Protein AF-A0A3B8NGH1-F1 (afdb_monomer_lite)

Radius of gyration: 18.48 Å; chains: 1; bounding box: 54×36×41 Å

pLDDT: mean 90.49, std 9.27, range [54.31, 98.44]

Foldseek 3Di:
DVVVQVVQQADAEEAAPCLVVLLVCCVPPVDGHPHYAHQLLLCVLVVNPDSHLQVLCCVPPVDHDDPPDPPPDPVDPPDDPVNVSVVCSRPVCRPVSVVVSCVSCVVVVNNVVRRVVRVVSSVVSNDPDDDDPVCVQVDVCSVVVPD

Sequence (147 aa):
LSSLINFINRTEAWLHGADFDMRMLMRTFGSVPETVYDTQTASRLLGVKKFGLVNLVEDHFGVVLPKTSQKADWGQRPLSEKMLDYAVNDVRYLLEMADTLTLRLKELERWQWFTESCESAKESATIIKEKDEDLIWRISGWGKLEQ

Structure (mmCIF, N/CA/C/O backbone):
data_AF-A0A3B8NGH1-F1
#
_entry.id   AF-A0A3B8NGH1-F1
#
loop_
_atom_site.group_PDB
_atom_site.id
_atom_site.type_symbol
_atom_site.label_atom_id
_atom_site.label_alt_id
_atom_site.label_comp_id
_atom_site.label_asym_id
_atom_site.label_entity_id
_atom_site.label_seq_id
_atom_site.pdbx_PDB_ins_code
_atom_site.Cartn_x
_atom_site.Cartn_y
_atom_site.Cartn_z
_atom_site.occupancy
_atom_site.B_iso_or_equiv
_atom_site.auth_seq_id
_atom_site.auth_comp_id
_atom_site.auth_asym_id
_atom_site.auth_atom_id
_atom_site.pdbx_PDB_model_num
ATOM 1 N N . LEU A 1 1 ? 3.527 8.057 -22.620 1.00 71.62 1 LEU A N 1
ATOM 2 C CA . LEU A 1 1 ? 3.757 7.928 -21.160 1.00 71.62 1 LEU A CA 1
ATOM 3 C C . LEU A 1 1 ? 3.605 9.252 -20.409 1.00 71.62 1 LEU A C 1
ATOM 5 O O . LEU A 1 1 ? 3.200 9.207 -19.259 1.00 71.62 1 LEU A O 1
ATOM 9 N N . SER A 1 2 ? 3.836 10.417 -21.030 1.00 84.44 2 SER A N 1
ATOM 10 C CA . SER A 1 2 ? 3.647 11.730 -20.383 1.00 84.44 2 SER A CA 1
ATOM 11 C C . SER A 1 2 ? 2.247 11.947 -19.790 1.00 84.44 2 SER A C 1
ATOM 13 O O . SER A 1 2 ? 2.134 12.464 -18.687 1.00 84.44 2 SER A O 1
ATOM 15 N N . SER A 1 3 ? 1.183 11.501 -20.467 1.00 90.19 3 SER A N 1
ATOM 16 C CA . SER A 1 3 ? -0.190 11.563 -19.941 1.00 90.19 3 SER A CA 1
ATOM 17 C C . SER A 1 3 ? -0.388 10.729 -18.671 1.00 90.19 3 SER A C 1
ATOM 19 O O . SER A 1 3 ? -1.021 11.199 -17.733 1.00 90.19 3 SER A O 1
ATOM 21 N N . LEU A 1 4 ? 0.184 9.522 -18.625 1.00 86.62 4 LEU A N 1
ATOM 22 C CA . LEU A 1 4 ? 0.127 8.638 -17.460 1.00 86.62 4 LEU A CA 1
ATOM 23 C C . LEU A 1 4 ? 0.887 9.236 -16.272 1.00 86.62 4 LEU A C 1
ATOM 25 O O . LEU A 1 4 ? 0.357 9.267 -15.172 1.00 86.62 4 LEU A O 1
ATOM 29 N N . ILE A 1 5 ? 2.097 9.750 -16.502 1.00 88.06 5 ILE A N 1
ATOM 30 C CA . ILE A 1 5 ? 2.902 10.387 -15.449 1.00 88.06 5 ILE A CA 1
ATOM 31 C C . ILE A 1 5 ? 2.169 11.616 -14.898 1.00 88.06 5 ILE A C 1
ATOM 33 O O . ILE A 1 5 ? 2.023 11.760 -13.691 1.00 88.06 5 ILE A O 1
ATOM 37 N N . ASN A 1 6 ? 1.612 12.458 -15.774 1.00 90.56 6 ASN A N 1
ATOM 38 C CA . ASN A 1 6 ? 0.818 13.613 -15.350 1.00 90.56 6 ASN A CA 1
ATOM 39 C C . ASN A 1 6 ? -0.418 13.223 -14.529 1.00 90.56 6 ASN A C 1
ATOM 41 O O . ASN A 1 6 ? -0.802 13.968 -13.633 1.00 90.56 6 ASN A O 1
ATOM 45 N N . PHE A 1 7 ? -1.048 12.090 -14.846 1.00 90.25 7 PHE A N 1
ATOM 46 C CA . PHE A 1 7 ? -2.176 11.565 -14.083 1.00 90.25 7 PHE A CA 1
ATOM 47 C C . PHE A 1 7 ? -1.734 11.068 -12.702 1.00 90.25 7 PHE A C 1
ATOM 49 O O . PHE A 1 7 ? -2.298 11.487 -11.694 1.00 90.25 7 PHE A O 1
ATOM 56 N N . ILE A 1 8 ? -0.688 10.238 -12.654 1.00 88.31 8 ILE A N 1
ATOM 57 C CA . ILE A 1 8 ? -0.109 9.700 -11.415 1.00 88.31 8 ILE A CA 1
ATOM 58 C C . ILE A 1 8 ? 0.269 10.837 -10.461 1.00 88.31 8 ILE A C 1
ATOM 60 O O . ILE A 1 8 ? -0.101 10.804 -9.293 1.00 88.31 8 ILE A O 1
ATOM 64 N N . ASN A 1 9 ? 0.916 11.884 -10.971 1.00 88.56 9 ASN A N 1
ATOM 65 C CA . ASN A 1 9 ? 1.411 12.998 -10.159 1.00 88.56 9 ASN A CA 1
ATOM 66 C C . ASN A 1 9 ? 0.310 13.867 -9.541 1.00 88.56 9 ASN A C 1
ATOM 68 O O . ASN A 1 9 ? 0.616 14.702 -8.705 1.00 88.56 9 ASN A O 1
ATOM 72 N N . ARG A 1 10 ? -0.947 13.716 -9.969 1.00 89.94 10 ARG A N 1
ATOM 73 C CA . ARG A 1 10 ? -2.095 14.505 -9.487 1.00 89.94 10 ARG A CA 1
ATOM 74 C C . ARG A 1 10 ? -3.112 13.668 -8.718 1.00 89.94 10 ARG A C 1
ATOM 76 O O . ARG A 1 10 ? -4.195 14.160 -8.417 1.00 89.94 10 ARG A O 1
ATOM 83 N N . THR A 1 11 ? -2.810 12.394 -8.497 1.00 89.88 11 THR A N 1
ATOM 84 C CA . THR A 1 11 ? -3.758 11.430 -7.947 1.00 89.88 11 THR A CA 1
ATOM 85 C C . THR A 1 11 ? -3.300 10.987 -6.569 1.00 89.88 11 THR A C 1
ATOM 87 O O . THR A 1 11 ? -2.119 10.715 -6.355 1.00 89.88 11 THR A O 1
ATOM 90 N N . GLU A 1 12 ? -4.251 10.868 -5.650 1.00 93.81 12 GLU A N 1
ATOM 91 C CA . GLU A 1 12 ? -4.052 10.154 -4.394 1.00 93.81 12 GLU A CA 1
ATOM 92 C C . GLU A 1 12 ? -4.169 8.650 -4.658 1.00 93.81 12 GLU A C 1
ATOM 94 O O . GLU A 1 12 ? -5.177 8.177 -5.191 1.00 93.81 12 GLU A O 1
ATOM 99 N N . ALA A 1 13 ? -3.134 7.888 -4.314 1.00 95.19 13 ALA A N 1
ATOM 100 C CA . ALA A 1 13 ? -3.080 6.457 -4.587 1.00 95.19 13 ALA A CA 1
ATOM 101 C C . ALA A 1 13 ? -3.165 5.639 -3.297 1.00 95.19 13 ALA A C 1
ATOM 103 O O . ALA A 1 13 ? -2.387 5.850 -2.370 1.00 95.19 13 ALA A O 1
ATOM 104 N N . TRP A 1 14 ? -4.059 4.651 -3.269 1.00 97.19 14 TRP A N 1
ATOM 105 C CA . TRP A 1 14 ? -4.079 3.616 -2.238 1.00 97.19 14 TRP A CA 1
ATOM 106 C C . TRP A 1 14 ? -3.379 2.356 -2.738 1.00 97.19 14 TRP A C 1
ATOM 108 O O . TRP A 1 14 ? -3.709 1.833 -3.801 1.00 97.19 14 TRP A O 1
ATOM 118 N N . LEU A 1 15 ? -2.422 1.871 -1.952 1.00 97.12 15 LEU A N 1
ATOM 119 C CA . LEU A 1 15 ? -1.617 0.684 -2.227 1.00 97.12 15 LEU A CA 1
ATOM 120 C C . LEU A 1 15 ? -1.618 -0.259 -1.012 1.00 97.12 15 LEU A C 1
ATOM 122 O O . LEU A 1 15 ? -2.134 0.064 0.065 1.00 97.12 15 LEU A O 1
ATOM 126 N N . HIS A 1 16 ? -1.046 -1.449 -1.183 1.00 97.25 16 HIS A N 1
ATOM 127 C CA . HIS A 1 16 ? -0.840 -2.409 -0.104 1.00 97.25 16 HIS A CA 1
ATOM 128 C C . HIS A 1 16 ? 0.625 -2.846 -0.048 1.00 97.25 16 HIS A C 1
ATOM 130 O O . HIS A 1 16 ? 1.068 -3.618 -0.891 1.00 97.25 16 HIS A O 1
ATOM 136 N N . GLY A 1 17 ? 1.371 -2.394 0.961 1.00 95.75 17 GLY A N 1
ATOM 137 C CA . GLY A 1 17 ? 2.809 -2.653 1.057 1.00 95.75 17 GLY A CA 1
ATOM 138 C C . GLY A 1 17 ? 3.611 -1.865 0.016 1.00 95.75 17 GLY A C 1
ATOM 139 O O . GLY A 1 17 ? 4.403 -2.437 -0.728 1.00 95.75 17 GLY A O 1
ATOM 140 N N . ALA A 1 18 ? 3.412 -0.548 -0.016 1.00 96.00 18 ALA A N 1
ATOM 141 C CA . ALA A 1 18 ? 3.762 0.336 -1.131 1.00 96.00 18 ALA A CA 1
ATOM 142 C C . ALA A 1 18 ? 5.270 0.565 -1.374 1.00 96.00 18 ALA A C 1
ATOM 144 O O . ALA A 1 18 ? 5.640 1.171 -2.378 1.00 96.00 18 ALA A O 1
ATOM 145 N N . ASP A 1 19 ? 6.159 0.143 -0.466 1.00 94.06 19 ASP A N 1
ATOM 146 C CA . ASP A 1 19 ? 7.595 0.485 -0.509 1.00 94.06 19 ASP A CA 1
ATOM 147 C C . ASP A 1 19 ? 8.270 0.073 -1.830 1.00 94.06 19 ASP A C 1
ATOM 149 O O . ASP A 1 19 ? 8.944 0.883 -2.471 1.00 94.06 19 ASP A O 1
ATOM 153 N N . PHE A 1 20 ? 8.064 -1.170 -2.274 1.00 92.69 20 PHE A N 1
ATOM 154 C CA . PHE A 1 20 ? 8.664 -1.651 -3.520 1.00 92.69 20 PHE A CA 1
ATOM 155 C C . PHE A 1 20 ? 8.030 -1.008 -4.756 1.00 92.69 20 PHE A C 1
ATOM 157 O O . PHE A 1 20 ? 8.760 -0.674 -5.694 1.00 92.69 20 PHE A O 1
ATOM 164 N N . ASP A 1 21 ? 6.715 -0.783 -4.747 1.00 94.25 21 ASP A N 1
ATOM 165 C CA . ASP A 1 21 ? 5.999 -0.136 -5.849 1.00 94.25 21 ASP A CA 1
ATOM 166 C C . ASP A 1 21 ? 6.484 1.299 -6.053 1.00 94.25 21 ASP A C 1
ATOM 168 O O . ASP A 1 21 ? 6.823 1.687 -7.170 1.00 94.25 21 ASP A O 1
ATOM 172 N N . MET A 1 22 ? 6.615 2.073 -4.971 1.00 95.00 22 MET A N 1
ATOM 173 C CA . MET A 1 22 ? 7.133 3.442 -5.026 1.00 95.00 22 MET A CA 1
ATOM 174 C C . MET A 1 22 ? 8.576 3.486 -5.539 1.00 95.00 22 MET A C 1
ATOM 176 O O . MET A 1 22 ? 8.893 4.301 -6.406 1.00 95.00 22 MET A O 1
ATOM 180 N N . ARG A 1 23 ? 9.451 2.579 -5.080 1.00 94.56 23 ARG A N 1
ATOM 181 C CA . ARG A 1 23 ? 10.833 2.482 -5.593 1.00 94.56 23 ARG A CA 1
ATOM 182 C C . ARG A 1 23 ? 10.868 2.129 -7.076 1.00 94.56 23 ARG A C 1
ATOM 184 O O . ARG A 1 23 ? 11.705 2.656 -7.810 1.00 94.56 23 ARG A O 1
ATOM 191 N N . MET A 1 24 ? 9.997 1.225 -7.520 1.00 92.38 24 MET A N 1
ATOM 192 C CA . MET A 1 24 ? 9.886 0.847 -8.927 1.00 92.38 24 MET A CA 1
ATOM 193 C C . MET A 1 24 ? 9.398 2.031 -9.768 1.00 92.38 24 MET A C 1
ATOM 195 O O . MET A 1 24 ? 10.042 2.363 -10.758 1.00 92.38 24 MET A O 1
ATOM 199 N N . LEU A 1 25 ? 8.327 2.710 -9.349 1.00 92.44 25 LEU A N 1
ATOM 200 C CA . LEU A 1 25 ? 7.802 3.902 -10.019 1.00 92.44 25 LEU A CA 1
ATOM 201 C C . LEU A 1 25 ? 8.865 5.001 -10.126 1.00 92.44 25 LEU A C 1
ATOM 203 O O . LEU A 1 25 ? 9.097 5.524 -11.216 1.00 92.44 25 LEU A O 1
ATOM 207 N N . MET A 1 26 ? 9.585 5.276 -9.036 1.00 92.62 26 MET A N 1
ATOM 208 C CA . MET A 1 26 ? 10.679 6.244 -9.036 1.00 92.62 26 MET A CA 1
ATOM 209 C C . MET A 1 26 ? 11.795 5.845 -10.011 1.00 92.62 26 MET A C 1
ATOM 211 O O . MET A 1 26 ? 12.236 6.661 -10.814 1.00 92.62 26 MET A O 1
ATOM 215 N N . ARG A 1 27 ? 12.232 4.580 -10.010 1.00 91.12 27 ARG A N 1
ATOM 216 C CA . ARG A 1 27 ? 13.286 4.102 -10.925 1.00 91.12 27 ARG A CA 1
ATOM 217 C C . ARG A 1 27 ? 12.863 4.101 -12.393 1.00 91.12 27 ARG A C 1
ATOM 219 O O . ARG A 1 27 ? 13.697 4.344 -13.258 1.00 91.12 27 ARG A O 1
ATOM 226 N N . THR A 1 28 ? 11.605 3.781 -12.683 1.00 90.69 28 THR A N 1
ATOM 227 C CA . THR A 1 28 ? 11.109 3.628 -14.058 1.00 90.69 28 THR A CA 1
ATOM 228 C C . THR A 1 28 ? 10.643 4.950 -14.660 1.00 90.69 28 THR A C 1
ATOM 230 O O . THR A 1 28 ? 10.860 5.185 -15.847 1.00 90.69 28 THR A O 1
ATOM 233 N N . PHE A 1 29 ? 10.006 5.812 -13.867 1.00 89.56 29 PHE A N 1
ATOM 234 C CA . PHE A 1 29 ? 9.356 7.035 -14.346 1.00 89.56 29 PHE A CA 1
ATOM 235 C C . PHE A 1 29 ? 9.928 8.322 -13.744 1.00 89.56 29 PHE A C 1
ATOM 237 O O . PHE A 1 29 ? 9.523 9.404 -14.163 1.00 89.56 29 PHE A O 1
ATOM 244 N N . GLY A 1 30 ? 10.845 8.233 -12.775 1.00 90.44 30 GLY A N 1
ATOM 245 C CA . GLY A 1 30 ? 11.377 9.399 -12.063 1.00 90.44 30 GLY A CA 1
ATOM 246 C C . GLY A 1 30 ? 10.335 10.101 -11.193 1.00 90.44 30 GLY A C 1
ATOM 247 O O . GLY A 1 30 ? 10.502 11.270 -10.855 1.00 90.44 30 GLY A O 1
ATOM 248 N N . SER A 1 31 ? 9.218 9.433 -10.891 1.00 90.56 31 SER A N 1
ATOM 249 C CA . SER A 1 31 ? 8.093 10.046 -10.199 1.00 90.56 31 SER A CA 1
ATOM 250 C C . SER A 1 31 ? 7.254 9.013 -9.454 1.00 90.56 31 SER A C 1
ATOM 252 O O . SER A 1 31 ? 7.204 7.844 -9.832 1.00 90.56 31 SER A O 1
ATOM 254 N N . VAL A 1 32 ? 6.595 9.469 -8.395 1.00 93.38 32 VAL A N 1
ATOM 255 C CA . VAL A 1 32 ? 5.623 8.732 -7.579 1.00 93.38 32 VAL A CA 1
ATOM 256 C C . VAL A 1 32 ? 4.395 9.632 -7.387 1.00 93.38 32 VAL A C 1
ATOM 258 O O . VAL A 1 32 ? 4.547 10.852 -7.501 1.00 93.38 32 VAL A O 1
ATOM 261 N N . PRO A 1 33 ? 3.198 9.079 -7.107 1.00 94.56 33 PRO A N 1
ATOM 262 C CA . PRO A 1 33 ? 2.042 9.899 -6.759 1.00 94.56 33 PRO A CA 1
ATOM 263 C C . PRO A 1 33 ? 2.366 10.888 -5.634 1.00 94.56 33 PRO A C 1
ATOM 265 O O . PRO A 1 33 ? 3.137 10.566 -4.726 1.00 94.56 33 PRO A O 1
ATOM 268 N N . GLU A 1 34 ? 1.763 12.078 -5.683 1.00 91.75 34 GLU A N 1
ATOM 269 C CA . GLU A 1 34 ? 1.977 13.120 -4.669 1.00 91.75 34 GLU A CA 1
ATOM 270 C C . GLU A 1 34 ? 1.598 12.616 -3.272 1.00 91.75 34 GLU A C 1
ATOM 272 O O . GLU A 1 34 ? 2.326 12.838 -2.301 1.00 91.75 34 GLU A O 1
ATOM 277 N N . THR A 1 35 ? 0.504 11.859 -3.191 1.00 94.50 35 THR A N 1
ATOM 278 C CA . THR A 1 35 ? 0.028 11.224 -1.966 1.00 94.50 35 THR A CA 1
ATOM 279 C C . THR A 1 35 ? -0.149 9.732 -2.197 1.00 94.50 35 THR A C 1
ATOM 281 O O . THR A 1 35 ? -0.873 9.304 -3.098 1.00 94.50 35 THR A O 1
ATOM 284 N N . VAL A 1 36 ? 0.515 8.935 -1.362 1.00 97.06 36 VAL A N 1
ATOM 285 C CA . VAL A 1 36 ? 0.397 7.478 -1.350 1.00 97.06 36 VAL A CA 1
ATOM 286 C C . VAL A 1 36 ? -0.045 7.052 0.039 1.00 97.06 36 VAL A C 1
ATOM 288 O O . VAL A 1 36 ? 0.627 7.350 1.020 1.00 97.06 36 VAL A O 1
ATOM 291 N N . TYR A 1 37 ? -1.157 6.336 0.112 1.00 98.00 37 TYR A N 1
ATOM 292 C CA . TYR A 1 37 ? -1.674 5.730 1.327 1.00 98.00 37 TYR A CA 1
ATOM 293 C C . TYR A 1 37 ? -1.489 4.217 1.273 1.00 98.00 37 TYR A C 1
ATOM 295 O O . TYR A 1 37 ? -1.729 3.583 0.245 1.00 98.00 37 TYR A O 1
ATOM 303 N N . ASP A 1 38 ? -1.065 3.625 2.389 1.00 98.12 38 ASP A N 1
ATOM 304 C CA . ASP A 1 38 ? -0.768 2.194 2.459 1.00 98.12 38 ASP A CA 1
ATOM 305 C C . ASP A 1 38 ? -1.710 1.472 3.427 1.00 98.12 38 ASP A C 1
ATOM 307 O O . ASP A 1 38 ? -1.632 1.629 4.650 1.00 98.12 38 ASP A O 1
ATOM 311 N N . THR A 1 39 ? -2.576 0.618 2.882 1.00 98.00 39 THR A N 1
ATOM 312 C CA . THR A 1 39 ? -3.491 -0.216 3.675 1.00 98.00 39 THR A CA 1
ATOM 313 C C . THR A 1 39 ? -2.753 -1.120 4.665 1.00 98.00 39 THR A C 1
ATOM 315 O O . THR A 1 39 ? -3.243 -1.328 5.771 1.00 98.00 39 THR A O 1
ATOM 318 N N . GLN A 1 40 ? -1.546 -1.598 4.345 1.00 97.62 40 GLN A N 1
ATOM 319 C CA . GLN A 1 40 ? -0.733 -2.393 5.263 1.00 97.62 40 GLN A CA 1
ATOM 320 C C . GLN A 1 40 ? -0.313 -1.576 6.491 1.00 97.62 40 GLN A C 1
ATOM 322 O O . GLN A 1 40 ? -0.410 -2.051 7.627 1.00 97.62 40 GLN A O 1
ATOM 327 N N . THR A 1 41 ? 0.127 -0.336 6.276 1.00 97.88 41 THR A N 1
ATOM 328 C CA . THR A 1 41 ? 0.492 0.597 7.351 1.00 97.88 41 THR A CA 1
ATOM 329 C C . THR A 1 41 ? -0.724 0.941 8.205 1.00 97.88 41 THR A C 1
ATOM 331 O O . THR A 1 41 ? -0.649 0.855 9.434 1.00 97.88 41 THR A O 1
ATOM 334 N N . ALA A 1 42 ? -1.866 1.236 7.576 1.00 98.06 42 ALA A N 1
ATOM 335 C CA . ALA A 1 42 ? -3.125 1.478 8.277 1.00 98.06 42 ALA A CA 1
ATOM 336 C C . ALA A 1 42 ? -3.521 0.285 9.163 1.00 98.06 42 ALA A C 1
ATOM 338 O O . ALA A 1 42 ? -3.760 0.451 10.360 1.00 98.06 42 ALA A O 1
ATOM 339 N N . SER A 1 43 ? -3.516 -0.936 8.621 1.00 97.75 43 SER A N 1
ATOM 340 C CA . SER A 1 43 ? -3.845 -2.151 9.376 1.00 97.75 43 SER A CA 1
ATOM 341 C C . SER A 1 43 ? -2.902 -2.383 10.558 1.00 97.75 43 SER A C 1
ATOM 343 O O . SER A 1 43 ? -3.354 -2.759 11.642 1.00 97.75 43 SER A O 1
ATOM 345 N N . ARG A 1 44 ? -1.599 -2.116 10.397 1.00 97.06 44 ARG A N 1
ATOM 346 C CA . ARG A 1 44 ? -0.624 -2.213 11.496 1.00 97.06 44 ARG A CA 1
ATOM 347 C C . ARG A 1 44 ? -0.914 -1.203 12.604 1.00 97.06 44 ARG A C 1
ATOM 349 O O . ARG A 1 44 ? -0.894 -1.581 13.774 1.00 97.06 44 ARG A O 1
ATOM 356 N N . LEU A 1 45 ? -1.241 0.043 12.257 1.00 97.44 45 LEU A N 1
ATOM 357 C CA . LEU A 1 45 ? -1.618 1.079 13.229 1.00 97.44 45 LEU A CA 1
ATOM 358 C C . LEU A 1 45 ? -2.943 0.779 13.940 1.00 97.44 45 LEU A C 1
ATOM 360 O O . LEU A 1 45 ? -3.140 1.208 15.076 1.00 97.44 45 LEU A O 1
ATOM 364 N N . LEU A 1 46 ? -3.831 0.004 13.318 1.00 97.44 46 LEU A N 1
ATOM 365 C CA . LEU A 1 46 ? -5.050 -0.518 13.943 1.00 97.44 46 LEU A CA 1
ATOM 366 C C . LEU A 1 46 ? -4.809 -1.777 14.799 1.00 97.44 46 LEU A C 1
ATOM 368 O O . LEU A 1 46 ? -5.736 -2.262 15.444 1.00 97.44 46 LEU A O 1
ATOM 372 N N . GLY A 1 47 ? -3.580 -2.301 14.849 1.00 96.12 47 GLY A N 1
ATOM 373 C CA . GLY A 1 47 ? -3.225 -3.478 15.647 1.00 96.12 47 GLY A CA 1
ATOM 374 C C . GLY A 1 47 ? -3.608 -4.818 15.011 1.00 96.12 47 GLY A C 1
ATOM 375 O O . GLY A 1 47 ? -3.664 -5.835 15.706 1.00 96.12 47 GLY A O 1
ATOM 376 N N . VAL A 1 48 ? -3.868 -4.850 13.700 1.00 96.06 48 VAL A N 1
ATOM 377 C CA . VAL A 1 48 ? -4.163 -6.091 12.973 1.00 96.06 48 VAL A CA 1
ATOM 378 C C . VAL A 1 48 ? -2.913 -6.972 12.926 1.00 96.06 48 VAL A C 1
ATOM 380 O O . VAL A 1 48 ? -1.850 -6.551 12.471 1.00 96.06 48 VAL A O 1
ATOM 383 N N . LYS A 1 49 ? -3.035 -8.226 13.380 1.00 93.56 49 LYS A N 1
ATOM 384 C CA . LYS A 1 49 ? -1.902 -9.169 13.449 1.00 93.56 49 LYS A CA 1
ATOM 385 C C . LYS A 1 49 ? -1.478 -9.698 12.078 1.00 93.56 49 LYS A C 1
ATOM 387 O O . LYS A 1 49 ? -0.289 -9.886 11.839 1.00 93.56 49 LYS A O 1
ATOM 392 N N . LYS A 1 50 ? -2.443 -9.973 11.196 1.00 94.31 50 LYS A N 1
ATOM 393 C CA . LYS A 1 50 ? -2.218 -10.491 9.841 1.00 94.31 50 LYS A CA 1
ATOM 394 C C . LYS A 1 50 ? -2.573 -9.417 8.821 1.00 94.31 50 LYS A C 1
ATOM 396 O O . LYS A 1 50 ? -3.702 -9.322 8.372 1.00 94.31 50 LYS A O 1
ATOM 401 N N . PHE A 1 51 ? -1.591 -8.612 8.456 1.00 95.19 51 PHE A N 1
ATOM 402 C CA . PHE A 1 51 ? -1.775 -7.438 7.600 1.00 95.19 51 PHE A CA 1
ATOM 403 C C . PHE A 1 51 ? -1.402 -7.686 6.133 1.00 95.19 51 PHE A C 1
ATOM 405 O O . PHE A 1 51 ? -1.133 -6.737 5.414 1.00 95.19 51 PHE A O 1
ATOM 412 N N . GLY A 1 52 ? -1.316 -8.940 5.681 1.00 94.00 52 GLY A N 1
ATOM 413 C CA . GLY A 1 52 ? -1.139 -9.231 4.253 1.00 94.00 52 GLY A CA 1
ATOM 414 C C . GLY A 1 52 ? -2.473 -9.148 3.516 1.00 94.00 52 GLY A C 1
ATOM 415 O O . GLY A 1 52 ? -3.467 -9.619 4.067 1.00 94.00 52 GLY A O 1
ATOM 416 N N . LEU A 1 53 ? -2.478 -8.630 2.283 1.00 94.19 53 LEU A N 1
ATOM 417 C CA . LEU A 1 53 ? -3.686 -8.348 1.494 1.00 94.19 53 LEU A CA 1
ATOM 418 C C . LEU A 1 53 ? -4.720 -9.475 1.523 1.00 94.19 53 LEU A C 1
ATOM 420 O O . LEU A 1 53 ? -5.874 -9.225 1.837 1.00 94.19 53 LEU A O 1
ATOM 424 N N . VAL A 1 54 ? -4.302 -10.721 1.281 1.00 93.44 54 VAL A N 1
ATOM 425 C CA . VAL A 1 54 ? -5.209 -11.882 1.298 1.00 93.44 54 VAL A CA 1
ATOM 426 C C . VAL A 1 54 ? -5.934 -12.031 2.638 1.00 93.44 54 VAL A C 1
ATOM 428 O O . VAL A 1 54 ? -7.131 -12.286 2.645 1.00 93.44 54 VAL A O 1
ATOM 431 N N . ASN A 1 55 ? -5.234 -11.835 3.762 1.00 94.81 55 ASN A N 1
ATOM 432 C CA . ASN A 1 55 ? -5.864 -11.917 5.083 1.00 94.81 55 ASN A CA 1
ATOM 433 C C . ASN A 1 55 ? -6.795 -10.726 5.318 1.00 94.81 55 ASN A C 1
ATOM 435 O O . ASN A 1 55 ? -7.866 -10.903 5.871 1.00 94.81 55 ASN A O 1
ATOM 439 N N . LEU A 1 56 ? -6.408 -9.523 4.883 1.00 95.56 56 LEU A N 1
ATOM 440 C CA . LEU A 1 56 ? -7.260 -8.346 5.040 1.00 95.56 56 LEU A CA 1
ATOM 441 C C . LEU A 1 56 ? -8.534 -8.452 4.200 1.00 95.56 56 LEU A C 1
ATOM 443 O O . LEU A 1 56 ? -9.599 -8.068 4.664 1.00 95.56 56 LEU A O 1
ATOM 447 N N . VAL A 1 57 ? -8.448 -8.989 2.983 1.00 95.94 57 VAL A N 1
ATOM 448 C CA . VAL A 1 57 ? -9.624 -9.209 2.133 1.00 95.94 57 VAL A CA 1
ATOM 449 C C . VAL A 1 57 ? -10.548 -10.264 2.744 1.00 95.94 57 VAL A C 1
ATOM 451 O O . VAL A 1 57 ? -11.762 -10.069 2.772 1.00 95.94 57 VAL A O 1
ATOM 454 N N . GLU A 1 58 ? -9.987 -11.343 3.290 1.00 95.56 58 GLU A N 1
ATOM 455 C CA . GLU A 1 58 ? -10.755 -12.358 4.013 1.00 95.56 58 GLU A CA 1
ATOM 456 C C . GLU A 1 58 ? -11.428 -11.769 5.264 1.00 95.56 58 GLU A C 1
ATOM 458 O O . GLU A 1 58 ? -12.631 -11.939 5.445 1.00 95.56 58 GLU A O 1
ATOM 463 N N . ASP A 1 59 ? -10.692 -11.006 6.074 1.00 94.12 59 ASP A N 1
ATOM 464 C CA . ASP A 1 59 ? -11.191 -10.414 7.319 1.00 94.12 59 ASP A CA 1
ATOM 465 C C . ASP A 1 59 ? -12.259 -9.329 7.075 1.00 94.12 59 ASP A C 1
ATOM 467 O O . ASP A 1 59 ? -13.219 -9.228 7.839 1.00 94.12 59 ASP A O 1
ATOM 471 N N . HIS A 1 60 ? -12.106 -8.504 6.032 1.00 94.25 60 HIS A N 1
ATOM 472 C CA . HIS A 1 60 ? -13.025 -7.397 5.736 1.00 94.25 60 HIS A CA 1
ATOM 473 C C . HIS A 1 60 ? -14.249 -7.824 4.916 1.00 94.25 60 HIS A C 1
ATOM 475 O O . HIS A 1 60 ? -15.338 -7.300 5.143 1.00 94.25 60 HIS A O 1
ATOM 481 N N . PHE A 1 61 ? -14.084 -8.749 3.966 1.00 95.75 61 PHE A N 1
ATOM 482 C CA . PHE A 1 61 ? -15.125 -9.081 2.984 1.00 95.75 61 PHE A CA 1
ATOM 483 C C . PHE A 1 61 ? -15.600 -10.536 3.057 1.00 95.75 61 PHE A C 1
ATOM 485 O O . PHE A 1 61 ? -16.526 -10.909 2.340 1.00 95.75 61 PHE A O 1
ATOM 492 N N . GLY A 1 62 ? -14.970 -11.386 3.876 1.00 95.12 62 GLY A N 1
ATOM 493 C CA . GLY A 1 62 ? -15.253 -12.825 3.907 1.00 95.12 62 GLY A CA 1
ATOM 494 C C . GLY A 1 62 ? -14.849 -13.553 2.621 1.00 95.12 62 GLY A C 1
ATOM 495 O O . GLY A 1 62 ? -15.325 -14.658 2.361 1.00 95.12 62 GLY A O 1
ATOM 496 N N . VAL A 1 63 ? -14.005 -12.934 1.787 1.00 94.50 63 VAL A N 1
ATOM 497 C CA . VAL A 1 63 ? -13.583 -13.472 0.489 1.00 94.50 63 VAL A CA 1
ATOM 498 C C . VAL A 1 63 ? -12.202 -14.104 0.612 1.00 94.50 63 VAL A C 1
ATOM 500 O O . VAL A 1 63 ? -11.221 -13.434 0.924 1.00 94.50 63 VAL A O 1
ATOM 503 N N . VAL A 1 64 ? -12.102 -15.395 0.294 1.00 92.12 64 VAL A N 1
ATOM 504 C CA . VAL A 1 64 ? -10.820 -16.109 0.272 1.00 92.12 64 VAL A CA 1
ATOM 505 C C . VAL A 1 64 ? -10.165 -15.941 -1.095 1.00 92.12 64 VAL A C 1
ATOM 507 O O . VAL A 1 64 ? -10.585 -16.553 -2.080 1.00 92.12 64 VAL A O 1
ATOM 510 N N . LEU A 1 65 ? -9.110 -15.128 -1.158 1.00 88.94 65 LEU A N 1
ATOM 511 C CA . LEU A 1 65 ? -8.331 -14.969 -2.383 1.00 88.94 65 LEU A CA 1
ATOM 512 C C . LEU A 1 65 ? -7.402 -16.172 -2.625 1.00 88.94 65 LEU A C 1
ATOM 514 O O . LEU A 1 65 ? -6.761 -16.674 -1.692 1.00 88.94 65 LEU A O 1
ATOM 518 N N . PRO A 1 66 ? -7.266 -16.633 -3.879 1.00 83.00 66 PRO A N 1
ATOM 519 C CA . PRO A 1 66 ? -6.327 -17.691 -4.215 1.00 83.00 66 PRO A CA 1
ATOM 520 C C . PRO A 1 66 ? -4.880 -17.214 -4.010 1.00 83.00 66 PRO A C 1
ATOM 522 O O . PRO A 1 66 ? -4.467 -16.181 -4.523 1.00 83.00 66 PRO A O 1
ATOM 525 N N . LYS A 1 67 ? -4.063 -18.007 -3.304 1.00 68.94 67 LYS A N 1
ATOM 526 C CA . LYS A 1 67 ? -2.636 -17.706 -3.030 1.00 68.94 67 LYS A CA 1
ATOM 527 C C . LYS A 1 67 ? -1.706 -17.875 -4.243 1.00 68.94 67 LYS A C 1
ATOM 529 O O . LYS A 1 67 ? -0.484 -17.829 -4.112 1.00 68.94 67 LYS A O 1
ATOM 534 N N . THR A 1 68 ? -2.257 -18.172 -5.412 1.00 63.91 68 THR A N 1
ATOM 535 C CA . THR A 1 68 ? -1.496 -18.538 -6.607 1.00 63.91 68 THR A CA 1
ATOM 536 C C . THR A 1 68 ? -1.082 -17.296 -7.392 1.00 63.91 68 THR A C 1
ATOM 538 O O . THR A 1 68 ? -1.903 -16.410 -7.570 1.00 63.91 68 THR A O 1
ATOM 541 N N . SER A 1 69 ? 0.157 -17.293 -7.906 1.00 61.94 69 SER A N 1
ATOM 542 C CA . SER A 1 69 ? 0.746 -16.324 -8.864 1.00 61.94 69 SER A CA 1
ATOM 543 C C . SER A 1 69 ? 1.677 -15.229 -8.321 1.00 61.94 69 SER A C 1
ATOM 545 O O . SER A 1 69 ? 2.314 -14.559 -9.128 1.00 61.94 69 SER A O 1
ATOM 547 N N . GLN A 1 70 ? 1.918 -15.123 -7.007 1.00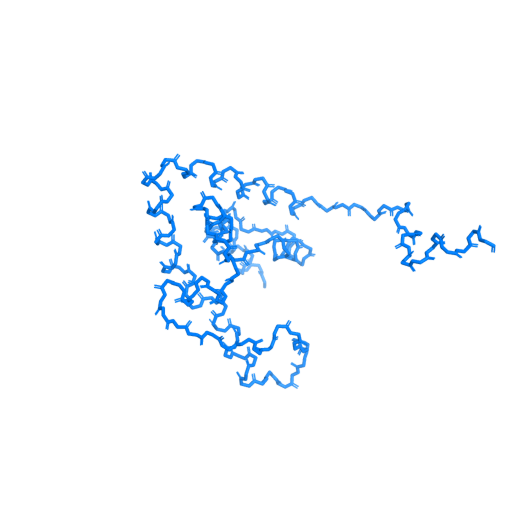 67.50 70 GLN A N 1
ATOM 548 C CA . GLN A 1 70 ? 2.895 -14.143 -6.482 1.00 67.50 70 GLN A CA 1
ATOM 549 C C . GLN A 1 70 ? 4.335 -14.359 -7.014 1.00 67.50 70 GLN A C 1
ATOM 551 O O . GLN A 1 70 ? 5.144 -13.439 -7.025 1.00 67.50 70 GLN A O 1
ATOM 556 N N . LYS A 1 71 ? 4.659 -15.577 -7.478 1.00 79.50 71 LYS A N 1
ATOM 557 C CA . LYS A 1 71 ? 5.961 -15.951 -8.068 1.00 79.50 71 LYS A CA 1
ATOM 558 C C . LYS A 1 71 ? 5.882 -16.290 -9.567 1.00 79.50 71 LYS A C 1
ATOM 560 O O . LYS A 1 71 ? 6.723 -17.038 -10.060 1.00 79.50 71 LYS A O 1
ATOM 565 N N . ALA A 1 72 ? 4.846 -15.830 -10.269 1.00 86.31 72 ALA A N 1
ATOM 566 C CA . ALA A 1 72 ? 4.721 -16.048 -11.709 1.00 86.31 72 ALA A CA 1
ATOM 567 C C . ALA A 1 72 ? 5.737 -15.202 -12.500 1.00 86.31 72 ALA A C 1
ATOM 569 O O . ALA A 1 72 ? 6.161 -14.140 -12.043 1.00 86.31 72 ALA A O 1
ATOM 570 N N . ASP A 1 73 ? 6.102 -15.654 -13.702 1.00 89.94 73 ASP A N 1
ATOM 571 C CA . ASP A 1 73 ? 6.885 -14.849 -14.642 1.00 89.94 73 ASP A CA 1
ATOM 572 C C . ASP A 1 73 ? 5.990 -13.787 -15.305 1.00 89.94 73 ASP A C 1
ATOM 574 O O . ASP A 1 73 ? 5.298 -14.046 -16.290 1.00 89.94 73 ASP A O 1
ATOM 578 N N . TRP A 1 74 ? 6.006 -12.567 -14.762 1.00 91.25 74 TRP A N 1
ATOM 579 C CA . TRP A 1 74 ? 5.253 -11.419 -15.288 1.00 91.25 74 TRP A CA 1
ATOM 580 C C . TRP A 1 74 ? 5.797 -10.864 -16.619 1.00 91.25 74 TRP A C 1
ATOM 582 O O . TRP A 1 74 ? 5.144 -10.023 -17.252 1.00 91.25 74 TRP A O 1
ATOM 592 N N . GLY A 1 75 ? 6.954 -11.351 -17.083 1.00 93.31 75 GLY A N 1
ATOM 593 C CA . GLY A 1 75 ? 7.520 -11.052 -18.399 1.00 93.31 75 GLY A CA 1
ATOM 594 C C . GLY A 1 75 ? 6.901 -11.870 -19.538 1.00 93.31 75 GLY A C 1
ATOM 595 O O . GLY A 1 75 ? 6.926 -11.427 -20.687 1.00 93.31 75 GLY A O 1
ATOM 596 N N . GLN A 1 76 ? 6.287 -13.020 -19.239 1.00 93.69 76 GLN A N 1
ATOM 597 C CA . GLN A 1 76 ? 5.700 -13.914 -20.241 1.00 93.69 76 GLN A CA 1
ATOM 598 C C . GLN A 1 76 ? 4.560 -13.252 -21.031 1.00 93.69 76 GLN A C 1
ATOM 600 O O . GLN A 1 76 ? 3.730 -12.534 -20.469 1.00 93.69 76 GLN A O 1
ATOM 605 N N . ARG A 1 77 ? 4.453 -13.547 -22.336 1.00 96.31 77 ARG A N 1
ATOM 606 C CA . ARG A 1 77 ? 3.291 -13.178 -23.162 1.00 96.31 77 ARG A CA 1
ATOM 607 C C . ARG A 1 77 ? 2.775 -14.354 -24.015 1.00 96.31 77 ARG A C 1
ATOM 609 O O . ARG A 1 77 ? 3.601 -15.098 -24.539 1.00 96.31 77 ARG A O 1
ATOM 616 N N . PRO A 1 78 ? 1.440 -14.500 -24.188 1.00 95.25 78 PRO A N 1
ATOM 617 C CA . PRO A 1 78 ? 0.379 -13.747 -23.504 1.00 95.25 78 PRO A CA 1
ATOM 618 C C . PRO A 1 78 ? 0.326 -14.076 -22.002 1.00 95.25 78 PRO A C 1
ATOM 620 O O . PRO A 1 78 ? 0.839 -15.106 -21.567 1.00 95.25 78 PRO A O 1
ATOM 623 N N . LEU A 1 79 ? -0.270 -13.183 -21.209 1.00 95.31 79 LEU A N 1
ATOM 624 C CA . LEU A 1 79 ? -0.530 -13.462 -19.795 1.00 95.31 79 LEU A CA 1
ATOM 625 C C . LEU A 1 79 ? -1.575 -14.578 -19.678 1.00 95.31 79 LEU A C 1
ATOM 627 O O . LEU A 1 79 ? -2.519 -14.629 -20.465 1.00 95.31 79 LEU A O 1
ATOM 631 N N . SER A 1 80 ? -1.416 -15.459 -18.690 1.00 93.56 80 SER A N 1
ATOM 632 C CA . SER A 1 80 ? -2.433 -16.474 -18.393 1.00 93.56 80 SER A CA 1
ATOM 633 C C . SER A 1 80 ? -3.640 -15.861 -17.677 1.00 93.56 80 SER A C 1
ATOM 635 O O . SER A 1 80 ? -3.508 -14.860 -16.974 1.00 93.56 80 SER A O 1
ATOM 637 N N . GLU A 1 81 ? -4.804 -16.501 -17.789 1.00 93.12 81 GLU A N 1
ATOM 638 C CA . GLU A 1 81 ? -6.034 -16.095 -17.089 1.00 93.12 81 GLU A CA 1
ATOM 639 C C . GLU A 1 81 ? -5.811 -15.954 -15.573 1.00 93.12 81 GLU A C 1
ATOM 641 O O . GLU A 1 81 ? -6.143 -14.933 -14.984 1.00 93.12 81 GLU A O 1
ATOM 646 N N . LYS A 1 82 ? -5.073 -16.892 -14.966 1.00 91.25 82 LYS A N 1
ATOM 647 C CA . LYS A 1 82 ? -4.708 -16.844 -13.539 1.00 91.25 82 LYS A CA 1
ATOM 648 C C . LYS A 1 82 ? -3.873 -15.621 -13.150 1.00 91.25 82 LYS A C 1
ATOM 650 O O . LYS A 1 82 ? -3.931 -15.190 -12.002 1.00 91.25 82 LYS A O 1
ATOM 655 N N . MET A 1 83 ? -3.042 -15.103 -14.056 1.00 92.75 83 MET A N 1
ATOM 656 C CA . MET A 1 83 ? -2.261 -13.885 -13.801 1.00 92.75 83 MET A CA 1
ATOM 657 C C . MET A 1 83 ? -3.142 -12.642 -13.906 1.00 92.75 83 MET A C 1
ATOM 659 O O . MET A 1 83 ? -2.986 -11.724 -13.107 1.00 92.75 83 MET A O 1
ATOM 663 N N . LEU A 1 84 ? -4.080 -12.623 -14.857 1.00 93.44 84 LEU A N 1
ATOM 664 C CA . LEU A 1 84 ? -5.052 -11.538 -14.988 1.00 93.44 84 LEU A CA 1
ATOM 665 C C . LEU A 1 84 ? -5.961 -11.468 -13.756 1.00 93.44 84 LEU A C 1
ATOM 667 O O . LEU A 1 84 ? -6.098 -10.399 -13.167 1.00 93.44 84 LEU A O 1
ATOM 671 N N . ASP A 1 85 ? -6.496 -12.607 -13.317 1.00 92.75 85 ASP A N 1
ATOM 672 C CA . ASP A 1 85 ? -7.328 -12.693 -12.114 1.00 92.75 85 ASP A CA 1
ATOM 673 C C . ASP A 1 85 ? -6.575 -12.229 -10.869 1.00 92.75 85 ASP A C 1
ATOM 675 O O . ASP A 1 85 ? -7.110 -11.475 -10.057 1.00 92.75 85 ASP A O 1
ATOM 679 N N . TYR A 1 86 ? -5.315 -12.648 -10.727 1.00 91.94 86 TYR A N 1
ATOM 680 C CA . TYR A 1 86 ? -4.459 -12.199 -9.634 1.00 91.94 86 TYR A CA 1
ATOM 681 C C . TYR A 1 86 ? -4.277 -10.672 -9.660 1.00 91.94 86 TYR A C 1
ATOM 683 O O . TYR A 1 86 ? -4.551 -10.010 -8.663 1.00 91.94 86 TYR A O 1
ATOM 691 N N . ALA A 1 87 ? -3.905 -10.100 -10.810 1.00 92.81 87 ALA A N 1
ATOM 692 C CA . ALA A 1 87 ? -3.678 -8.660 -10.944 1.00 92.81 87 ALA A CA 1
ATOM 693 C C . ALA A 1 87 ? -4.935 -7.828 -10.638 1.00 92.81 87 ALA A C 1
ATOM 695 O O . ALA A 1 87 ? -4.848 -6.752 -10.054 1.00 92.81 87 ALA A O 1
ATOM 696 N N . VAL A 1 88 ? -6.117 -8.328 -11.010 1.00 94.25 88 VAL A N 1
ATOM 697 C CA . VAL A 1 88 ? -7.391 -7.671 -10.692 1.00 94.25 88 VAL A CA 1
ATOM 698 C C . VAL A 1 88 ? -7.701 -7.753 -9.197 1.00 94.25 88 VAL A C 1
ATOM 700 O O . VAL A 1 88 ? -8.150 -6.768 -8.609 1.00 94.25 88 VAL A O 1
ATOM 703 N N . ASN A 1 89 ? -7.472 -8.907 -8.568 1.00 93.25 89 ASN A N 1
ATOM 704 C CA . ASN A 1 89 ? -7.750 -9.100 -7.144 1.00 93.25 89 ASN A CA 1
ATOM 705 C C . ASN A 1 89 ? -6.834 -8.275 -6.232 1.00 93.25 89 ASN A C 1
ATOM 707 O O . ASN A 1 89 ? -7.274 -7.896 -5.148 1.00 93.25 89 ASN A O 1
ATOM 711 N N .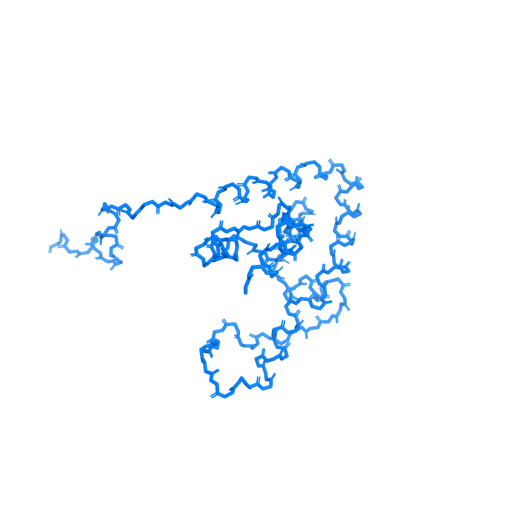 ASP A 1 90 ? -5.628 -7.929 -6.689 1.00 92.94 90 ASP A N 1
ATOM 712 C CA . ASP A 1 90 ? -4.708 -7.067 -5.939 1.00 92.94 90 ASP A CA 1
ATOM 713 C C . ASP A 1 90 ? -5.237 -5.630 -5.757 1.00 92.94 90 ASP A C 1
ATOM 715 O O . ASP A 1 90 ? -4.836 -4.947 -4.817 1.00 92.94 90 ASP A O 1
ATOM 719 N N . VAL A 1 91 ? -6.172 -5.175 -6.603 1.00 94.88 91 VAL A N 1
ATOM 720 C CA . VAL A 1 91 ? -6.699 -3.795 -6.559 1.00 94.88 91 VAL A CA 1
ATOM 721 C C . VAL A 1 91 ? -8.197 -3.692 -6.296 1.00 94.88 91 VAL A C 1
ATOM 723 O O . VAL A 1 91 ? -8.651 -2.696 -5.737 1.00 94.88 91 VAL A O 1
ATOM 726 N N . ARG A 1 92 ? -8.977 -4.718 -6.660 1.00 95.69 92 ARG A N 1
ATOM 727 C CA . ARG A 1 92 ? -10.451 -4.699 -6.621 1.00 95.69 92 ARG A CA 1
ATOM 728 C C . ARG A 1 92 ? -11.027 -4.293 -5.262 1.00 95.69 92 ARG A C 1
ATOM 730 O O . ARG A 1 92 ? -12.044 -3.614 -5.225 1.00 95.69 92 ARG A O 1
ATOM 737 N N . TYR A 1 93 ? -10.388 -4.717 -4.176 1.00 95.94 93 TYR A N 1
ATOM 738 C CA . TYR A 1 93 ? -10.884 -4.535 -2.809 1.00 95.94 93 TYR A CA 1
ATOM 739 C C . TYR A 1 93 ? -10.238 -3.357 -2.070 1.00 95.94 93 TYR A C 1
ATOM 741 O O . TYR A 1 93 ? -10.634 -3.050 -0.948 1.00 95.94 93 TYR A O 1
ATOM 749 N N . LEU A 1 94 ? -9.229 -2.704 -2.663 1.00 96.00 94 LEU A N 1
ATOM 750 C CA . LEU A 1 94 ? -8.395 -1.743 -1.938 1.00 96.00 94 LEU A CA 1
ATOM 751 C C . LEU A 1 94 ? -9.161 -0.500 -1.494 1.00 96.00 94 LEU A C 1
ATOM 753 O O . LEU A 1 94 ? -8.988 -0.077 -0.358 1.00 96.00 94 LEU A O 1
ATOM 757 N N . LEU A 1 95 ? -9.993 0.079 -2.362 1.00 96.12 95 LEU A N 1
ATOM 758 C CA . LEU A 1 95 ? -10.676 1.343 -2.059 1.00 96.12 95 LEU A CA 1
ATOM 759 C C . LEU A 1 95 ? -11.740 1.174 -0.968 1.00 96.12 95 LEU A C 1
ATOM 761 O O . LEU A 1 95 ? -11.753 1.925 -0.001 1.00 96.12 95 LEU A O 1
ATOM 765 N N . GLU A 1 96 ? -12.563 0.130 -1.057 1.00 97.00 96 GLU A N 1
ATOM 766 C CA . GLU A 1 96 ? -13.576 -0.157 -0.032 1.00 97.00 96 GLU A CA 1
ATOM 767 C C . GLU A 1 96 ? -12.928 -0.511 1.323 1.00 97.00 96 GLU A C 1
ATOM 769 O O . GLU A 1 96 ? -13.388 -0.108 2.398 1.00 97.00 96 GLU A O 1
ATOM 774 N N . MET A 1 97 ? -11.791 -1.215 1.285 1.00 96.88 97 MET A N 1
ATOM 775 C CA . MET A 1 97 ? -10.992 -1.477 2.479 1.00 96.88 97 MET A CA 1
ATOM 776 C C . MET A 1 97 ? -10.401 -0.182 3.044 1.00 96.88 97 MET A C 1
ATOM 778 O O . MET A 1 97 ? -10.432 0.024 4.257 1.00 96.88 97 MET A O 1
ATOM 782 N N . ALA A 1 98 ? -9.893 0.701 2.185 1.00 97.06 98 ALA A N 1
ATOM 783 C CA . ALA A 1 98 ? -9.329 1.987 2.567 1.00 97.06 98 ALA A CA 1
ATOM 784 C C . ALA A 1 98 ? -10.352 2.888 3.266 1.00 97.06 98 ALA A C 1
ATOM 786 O O . ALA A 1 98 ? -10.016 3.494 4.285 1.00 97.06 98 ALA A O 1
ATOM 787 N N . ASP A 1 99 ? -11.600 2.920 2.795 1.00 97.62 99 ASP A N 1
ATOM 788 C CA . ASP A 1 99 ? -12.684 3.660 3.451 1.00 97.62 99 ASP A CA 1
ATOM 789 C C . ASP A 1 99 ? -12.899 3.161 4.885 1.00 97.62 99 ASP A C 1
ATOM 791 O O . ASP A 1 99 ? -12.899 3.938 5.846 1.00 97.62 99 ASP A O 1
ATOM 795 N N . THR A 1 100 ? -12.976 1.837 5.050 1.00 97.19 100 THR A N 1
ATOM 796 C CA . THR A 1 100 ? -13.134 1.198 6.363 1.00 97.19 100 THR A CA 1
ATOM 797 C C . THR A 1 100 ? -11.949 1.498 7.284 1.00 97.19 100 THR A C 1
ATOM 799 O O . THR A 1 100 ? -12.127 1.852 8.451 1.00 97.19 100 THR A O 1
ATOM 802 N N . LEU A 1 101 ? -10.720 1.368 6.780 1.00 97.56 101 LEU A N 1
ATOM 803 C CA . LEU A 1 101 ? -9.503 1.642 7.546 1.00 97.56 101 LEU A CA 1
ATOM 804 C C . LEU A 1 101 ? -9.424 3.117 7.956 1.00 97.56 101 LEU A C 1
ATOM 806 O O . LEU A 1 101 ? -9.078 3.415 9.099 1.00 97.56 101 LEU A O 1
ATOM 810 N N . THR A 1 102 ? -9.796 4.029 7.058 1.00 98.06 102 THR A N 1
ATOM 811 C CA . THR A 1 102 ? -9.811 5.475 7.302 1.00 98.06 102 THR A CA 1
ATOM 812 C C . THR A 1 102 ? -10.774 5.840 8.423 1.00 98.06 102 THR A C 1
ATOM 814 O O . THR A 1 102 ? -10.397 6.588 9.327 1.00 98.06 102 THR A O 1
ATOM 817 N N . LEU A 1 103 ? -11.995 5.295 8.406 1.00 98.19 103 LEU A N 1
ATOM 818 C CA . LEU A 1 103 ? -12.974 5.516 9.473 1.00 98.19 103 LEU A CA 1
ATOM 819 C C . LEU A 1 103 ? -12.421 5.065 10.828 1.00 98.19 103 LEU A C 1
ATOM 821 O O . LEU A 1 103 ? -12.368 5.860 11.764 1.00 98.19 103 LEU A O 1
ATOM 825 N N . ARG A 1 104 ? -11.897 3.838 10.908 1.00 98.00 104 ARG A N 1
ATOM 826 C CA . ARG A 1 104 ? -11.352 3.287 12.161 1.00 98.00 104 ARG A CA 1
ATOM 827 C C . ARG A 1 104 ? -10.128 4.050 12.662 1.00 98.00 104 ARG A C 1
ATOM 829 O O . ARG A 1 104 ? -9.958 4.231 13.864 1.00 98.00 104 ARG A O 1
ATOM 836 N N . LEU A 1 105 ? -9.262 4.512 11.758 1.00 98.38 105 LEU A N 1
ATOM 837 C CA . LEU A 1 105 ? -8.116 5.347 12.123 1.00 98.38 105 LEU A CA 1
ATOM 838 C C . LEU A 1 105 ? -8.565 6.684 12.714 1.00 98.38 105 LEU A C 1
ATOM 840 O O . LEU A 1 105 ? -7.958 7.146 13.678 1.00 98.38 105 LEU A O 1
ATOM 844 N N . LYS A 1 106 ? -9.615 7.297 12.161 1.00 98.19 106 LYS A N 1
ATOM 845 C CA . LYS A 1 106 ? -10.176 8.553 12.675 1.00 98.19 106 LYS A CA 1
ATOM 846 C C . LYS A 1 106 ? -10.866 8.362 14.024 1.00 98.19 106 LYS A C 1
ATOM 848 O O . LYS A 1 106 ? -10.624 9.161 14.919 1.00 98.19 106 LYS A O 1
ATOM 853 N N . GLU A 1 107 ? -11.640 7.292 14.199 1.00 98.25 107 GLU A N 1
ATOM 854 C CA . GLU A 1 107 ? -12.284 6.941 15.479 1.00 98.25 107 GLU A CA 1
ATOM 855 C C . GLU A 1 107 ? -11.277 6.759 16.621 1.00 98.25 107 GLU A C 1
ATOM 857 O O . GLU A 1 107 ? -11.569 7.085 17.767 1.00 98.25 107 GLU A O 1
ATOM 862 N N . LEU A 1 108 ? -10.086 6.244 16.310 1.00 97.94 108 LEU A N 1
ATOM 863 C CA . LEU A 1 108 ? -9.004 6.052 17.275 1.00 97.94 108 LEU A CA 1
ATOM 864 C C . LEU A 1 108 ? -8.041 7.244 17.363 1.00 97.94 108 LEU A C 1
ATOM 866 O O . LEU A 1 108 ? -7.016 7.122 18.031 1.00 97.94 108 LEU A O 1
ATOM 870 N N . GLU A 1 109 ? -8.323 8.348 16.663 1.00 98.06 109 GLU A N 1
ATOM 871 C CA . GLU A 1 109 ? -7.470 9.545 16.585 1.00 98.06 109 GLU A CA 1
ATOM 872 C C . GLU A 1 109 ? -6.041 9.259 16.068 1.00 98.06 109 GLU A C 1
ATOM 874 O O . GLU A 1 109 ? -5.081 9.961 16.374 1.00 98.06 109 GLU A O 1
ATOM 879 N N . ARG A 1 110 ? -5.884 8.223 15.232 1.00 98.31 110 ARG A N 1
ATOM 880 C CA . ARG A 1 110 ? -4.598 7.768 14.659 1.00 98.31 110 ARG A CA 1
ATOM 881 C C . ARG A 1 110 ? -4.369 8.214 13.219 1.00 98.31 110 ARG A C 1
ATOM 883 O O . ARG A 1 110 ? -3.350 7.857 12.631 1.00 98.31 110 ARG A O 1
ATOM 890 N N . TRP A 1 111 ? -5.297 8.971 12.633 1.00 98.06 111 TRP A N 1
ATOM 891 C CA . TRP A 1 111 ? -5.190 9.419 11.241 1.00 98.06 111 TRP A CA 1
ATOM 892 C C . TRP A 1 111 ? -3.895 10.197 10.976 1.00 98.06 111 TRP A C 1
ATOM 894 O O . TRP A 1 111 ? -3.214 9.926 9.994 1.00 98.06 111 TRP A O 1
ATOM 904 N N . GLN A 1 112 ? -3.511 11.092 11.888 1.00 98.00 112 GLN A N 1
ATOM 905 C CA . GLN A 1 112 ? -2.286 11.880 11.743 1.00 98.00 112 GLN A CA 1
ATOM 906 C C . GLN A 1 112 ? -1.022 11.006 11.767 1.00 98.00 112 GLN A C 1
ATOM 908 O O . GLN A 1 112 ? -0.114 11.192 10.967 1.00 98.00 112 GLN A O 1
ATOM 913 N N . TRP A 1 113 ? -0.974 9.995 12.639 1.00 98.25 113 TRP A N 1
ATOM 914 C CA . TRP A 1 113 ? 0.158 9.061 12.675 1.00 98.25 113 TRP A CA 1
ATOM 915 C C . TRP A 1 113 ? 0.253 8.251 11.383 1.00 98.25 113 TRP A C 1
ATOM 917 O O . TRP A 1 113 ? 1.345 7.939 10.910 1.00 98.25 113 TRP A O 1
ATOM 927 N N . PHE A 1 114 ? -0.899 7.901 10.811 1.00 98.44 114 PHE A N 1
ATOM 928 C CA . PHE A 1 114 ? -0.975 7.186 9.548 1.00 98.44 114 PHE A CA 1
ATOM 929 C C . PHE A 1 114 ? -0.446 8.018 8.378 1.00 98.44 114 PHE A C 1
ATOM 931 O O . PHE A 1 114 ? 0.376 7.512 7.611 1.00 98.44 114 PHE A O 1
ATOM 938 N N . THR A 1 115 ? -0.871 9.277 8.255 1.00 97.94 115 THR A N 1
ATOM 939 C CA . THR A 1 115 ? -0.412 10.162 7.177 1.00 97.94 115 THR A CA 1
ATOM 940 C C . THR A 1 115 ? 1.089 10.425 7.277 1.00 97.94 115 THR A C 1
ATOM 942 O O . THR A 1 115 ? 1.790 10.276 6.279 1.00 97.94 115 THR A O 1
ATOM 945 N N . GLU A 1 116 ? 1.607 10.700 8.477 1.00 97.94 116 GLU A N 1
ATOM 946 C CA . GLU A 1 116 ? 3.047 10.878 8.724 1.00 97.94 116 GLU A CA 1
ATOM 947 C C . GLU A 1 116 ? 3.856 9.618 8.387 1.00 97.94 116 GLU A 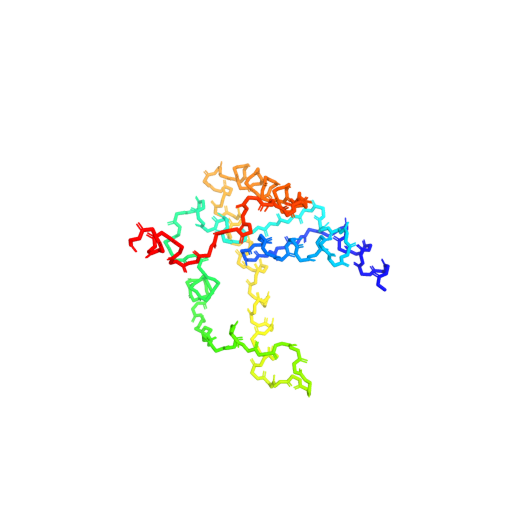C 1
ATOM 949 O O . GLU A 1 116 ? 4.916 9.698 7.765 1.00 97.94 116 GLU A O 1
ATOM 954 N N . SER A 1 117 ? 3.339 8.436 8.740 1.00 97.81 117 SER A N 1
ATOM 955 C CA . SER A 1 117 ? 3.990 7.160 8.417 1.00 97.81 117 SER A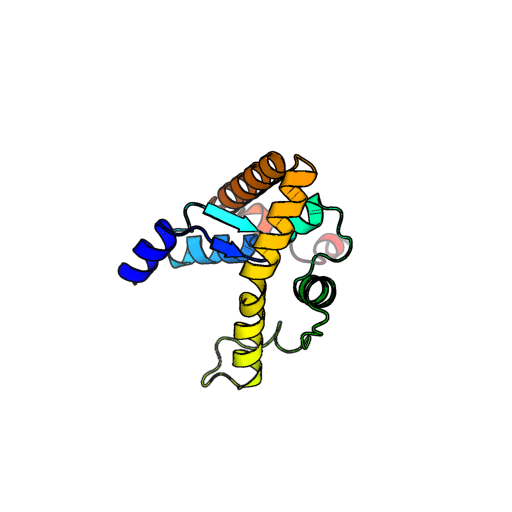 CA 1
ATOM 956 C C . SER A 1 117 ? 4.066 6.920 6.909 1.00 97.81 117 SER A C 1
ATOM 958 O O . SER A 1 117 ? 5.083 6.436 6.410 1.00 97.81 117 SER A O 1
ATOM 960 N N . CYS A 1 118 ? 2.998 7.250 6.178 1.00 97.69 118 CYS A N 1
ATOM 961 C CA . CYS A 1 118 ? 2.968 7.110 4.725 1.00 97.69 118 CYS A CA 1
ATOM 962 C C . CYS A 1 118 ? 3.908 8.108 4.039 1.00 97.69 118 CYS A C 1
ATOM 964 O O . CYS A 1 118 ? 4.635 7.723 3.124 1.00 97.69 118 CYS A O 1
ATOM 966 N N . GLU A 1 119 ? 3.954 9.355 4.513 1.00 96.75 119 GLU A N 1
ATOM 967 C CA . GLU A 1 119 ? 4.861 10.373 3.980 1.00 96.75 119 GLU A CA 1
ATOM 968 C C . GLU A 1 119 ? 6.327 9.975 4.187 1.00 96.75 119 GLU A C 1
ATOM 970 O O . GLU A 1 119 ? 7.105 9.952 3.236 1.00 96.75 119 GLU A O 1
ATOM 975 N N . SER A 1 120 ? 6.685 9.534 5.396 1.00 96.44 120 SER A N 1
ATOM 976 C CA . SER A 1 120 ? 8.039 9.057 5.696 1.00 96.44 120 SER A CA 1
ATOM 977 C C . SER A 1 120 ? 8.440 7.843 4.844 1.00 96.44 120 SER A C 1
ATOM 979 O O . SER A 1 120 ? 9.582 7.739 4.379 1.00 96.44 120 SER A O 1
ATOM 981 N N . ALA A 1 121 ? 7.501 6.923 4.589 1.00 95.38 121 ALA A N 1
ATOM 982 C CA . ALA A 1 121 ? 7.730 5.790 3.696 1.00 95.38 121 ALA A CA 1
ATOM 983 C C . ALA A 1 121 ? 7.948 6.243 2.243 1.00 95.38 121 ALA A C 1
ATOM 985 O O . ALA A 1 121 ? 8.846 5.725 1.573 1.00 95.38 121 ALA A O 1
ATOM 986 N N . LYS A 1 122 ? 7.178 7.231 1.769 1.00 95.19 122 LYS A N 1
ATOM 987 C CA . LYS A 1 122 ? 7.344 7.832 0.441 1.00 95.19 122 LYS A CA 1
ATOM 988 C C . LYS A 1 122 ? 8.721 8.478 0.305 1.00 95.19 122 LYS A C 1
ATOM 990 O O . LYS A 1 122 ? 9.451 8.124 -0.614 1.00 95.19 122 LYS A O 1
ATOM 995 N N . GLU A 1 123 ? 9.116 9.341 1.240 1.00 94.00 123 GLU A N 1
ATOM 996 C CA . GLU A 1 123 ? 10.451 9.962 1.273 1.00 94.00 123 GLU A CA 1
ATOM 997 C C . GLU A 1 123 ? 11.571 8.912 1.246 1.00 94.00 123 GLU A C 1
ATOM 999 O O . GLU A 1 123 ? 12.525 9.005 0.475 1.00 94.00 123 GLU A O 1
ATOM 1004 N N . SER A 1 124 ? 11.431 7.852 2.040 1.00 92.56 124 SER A N 1
ATOM 1005 C CA . SER A 1 124 ? 12.413 6.767 2.082 1.00 92.56 124 SER A CA 1
ATOM 1006 C C . SER A 1 124 ? 12.514 5.999 0.759 1.00 92.56 124 SER A C 1
ATOM 1008 O O . SER A 1 124 ? 13.600 5.540 0.393 1.00 92.56 124 SER A O 1
ATOM 1010 N N . ALA A 1 125 ? 11.398 5.837 0.044 1.00 90.94 125 ALA A N 1
ATOM 1011 C CA . ALA A 1 125 ? 11.335 5.126 -1.228 1.00 90.94 125 ALA A CA 1
ATOM 1012 C C . ALA A 1 125 ? 11.834 5.965 -2.417 1.00 90.94 125 ALA A C 1
ATOM 1014 O O . ALA A 1 125 ? 12.324 5.397 -3.397 1.00 90.94 125 ALA A O 1
ATOM 1015 N N . THR A 1 126 ? 11.733 7.297 -2.342 1.00 88.25 126 THR A N 1
ATOM 1016 C CA . THR A 1 126 ? 12.210 8.210 -3.392 1.00 88.25 126 THR A CA 1
ATOM 1017 C C . THR A 1 126 ? 13.715 8.463 -3.334 1.00 88.25 126 THR A C 1
ATOM 1019 O O . THR A 1 126 ? 14.309 8.823 -4.351 1.00 88.25 126 THR A O 1
ATOM 1022 N N . ILE A 1 127 ? 14.363 8.211 -2.192 1.00 86.75 127 ILE A N 1
ATOM 1023 C CA . ILE A 1 127 ? 15.823 8.265 -2.075 1.00 86.75 127 ILE A CA 1
ATOM 1024 C C . ILE A 1 127 ? 16.443 7.097 -2.855 1.00 86.75 127 ILE A C 1
ATOM 1026 O O . ILE A 1 127 ? 16.466 5.941 -2.418 1.00 86.75 127 ILE A O 1
ATOM 1030 N N . ILE A 1 128 ? 17.013 7.412 -4.018 1.00 71.38 128 ILE A N 1
ATOM 1031 C CA . ILE A 1 128 ? 17.845 6.480 -4.777 1.00 71.38 128 ILE A CA 1
ATOM 1032 C C . ILE A 1 128 ? 19.186 6.367 -4.052 1.00 71.38 128 ILE A C 1
ATOM 1034 O O . ILE A 1 128 ? 20.061 7.214 -4.200 1.00 71.38 128 ILE A O 1
ATOM 1038 N N . LYS A 1 129 ? 19.346 5.317 -3.243 1.00 69.81 129 LYS A N 1
ATOM 1039 C CA . LYS A 1 129 ? 20.643 5.007 -2.637 1.00 69.81 129 LYS A CA 1
ATOM 1040 C C . LYS A 1 129 ? 21.619 4.571 -3.723 1.00 69.81 129 LYS A C 1
ATOM 1042 O O . LYS A 1 129 ? 21.324 3.637 -4.477 1.00 69.81 129 LYS A O 1
ATOM 1047 N N . GLU A 1 130 ? 22.771 5.230 -3.772 1.00 67.62 130 GLU A N 1
ATOM 1048 C CA . GLU A 1 130 ? 23.915 4.738 -4.529 1.00 67.62 130 GLU A CA 1
ATOM 1049 C C . GLU A 1 130 ? 24.309 3.349 -4.023 1.00 67.62 130 GLU A C 1
ATOM 1051 O O . GLU A 1 130 ? 24.024 2.954 -2.886 1.00 67.62 130 GLU A O 1
ATOM 1056 N N . LYS A 1 131 ? 24.892 2.561 -4.923 1.00 66.56 131 LYS A N 1
ATOM 1057 C CA . LYS A 1 131 ? 25.290 1.196 -4.618 1.00 66.56 131 LYS A CA 1
ATOM 1058 C C . LYS A 1 131 ? 26.482 1.274 -3.668 1.00 66.56 131 LYS A C 1
ATOM 1060 O O . LYS A 1 131 ? 27.570 1.628 -4.093 1.00 66.56 131 LYS A O 1
ATOM 1065 N N . ASP A 1 132 ? 26.246 0.970 -2.400 1.00 75.81 132 ASP A N 1
ATOM 1066 C CA . ASP A 1 132 ? 27.298 0.897 -1.392 1.00 75.81 132 ASP A CA 1
ATOM 1067 C C . ASP A 1 132 ? 28.325 -0.170 -1.810 1.00 75.81 132 ASP A C 1
ATOM 1069 O O . ASP A 1 132 ? 27.992 -1.357 -1.925 1.00 75.81 132 ASP A O 1
ATOM 1073 N N . GLU A 1 133 ? 29.548 0.267 -2.115 1.00 75.31 133 GLU A N 1
ATOM 1074 C CA . GLU A 1 133 ? 30.629 -0.605 -2.578 1.00 75.31 133 GLU A CA 1
ATOM 1075 C C . GLU A 1 133 ? 31.034 -1.619 -1.497 1.00 75.31 133 GLU A C 1
ATOM 1077 O O . GLU A 1 133 ? 31.402 -2.750 -1.822 1.00 75.31 133 GLU A O 1
ATOM 1082 N N . ASP A 1 134 ? 30.833 -1.294 -0.217 1.00 74.88 134 ASP A N 1
ATOM 1083 C CA . ASP A 1 134 ? 31.119 -2.200 0.896 1.00 74.88 134 ASP A CA 1
ATOM 1084 C C . ASP A 1 134 ? 30.107 -3.359 0.969 1.00 74.88 134 ASP A C 1
ATOM 1086 O O . ASP A 1 134 ? 30.403 -4.436 1.498 1.00 74.88 134 ASP A O 1
ATOM 1090 N N . LEU A 1 135 ? 28.917 -3.208 0.367 1.00 72.19 135 LEU A N 1
ATOM 1091 C CA . LEU A 1 135 ? 27.924 -4.285 0.262 1.00 72.19 135 LEU A CA 1
ATOM 1092 C C . LEU A 1 135 ? 28.241 -5.304 -0.840 1.00 72.19 135 LEU A C 1
ATOM 1094 O O . LEU A 1 135 ? 27.608 -6.364 -0.862 1.00 72.19 135 LEU A O 1
ATOM 1098 N N . ILE A 1 136 ? 29.208 -5.040 -1.729 1.00 75.56 136 ILE A N 1
ATOM 1099 C CA . ILE A 1 136 ? 29.612 -5.979 -2.795 1.00 75.56 136 ILE A CA 1
ATOM 1100 C C . ILE A 1 136 ? 30.067 -7.318 -2.195 1.00 75.56 136 ILE A C 1
ATOM 1102 O O . ILE A 1 136 ? 29.809 -8.380 -2.762 1.00 75.56 136 ILE A O 1
ATOM 1106 N N . TRP A 1 137 ? 30.664 -7.276 -1.004 1.00 75.31 137 TRP A N 1
ATOM 1107 C CA . TRP A 1 137 ? 31.185 -8.446 -0.295 1.00 75.31 137 TRP A CA 1
ATOM 1108 C C . TRP A 1 137 ? 30.167 -9.128 0.616 1.00 75.31 137 TRP A C 1
ATOM 1110 O O . TRP A 1 137 ? 30.489 -10.116 1.277 1.00 75.31 137 TRP A O 1
ATOM 1120 N N . ARG A 1 138 ? 28.914 -8.657 0.644 1.00 77.00 138 ARG A N 1
ATOM 1121 C CA . ARG A 1 138 ? 27.854 -9.224 1.486 1.00 77.00 138 ARG A CA 1
ATOM 1122 C C . ARG A 1 138 ? 27.269 -10.498 0.866 1.00 77.00 138 ARG A C 1
ATOM 1124 O O . ARG A 1 138 ? 26.078 -10.601 0.580 1.00 77.00 138 ARG A O 1
ATOM 1131 N N . ILE A 1 139 ? 28.139 -11.482 0.658 1.00 82.31 139 ILE A N 1
ATOM 1132 C CA . ILE A 1 139 ? 27.832 -12.791 0.091 1.00 82.31 139 ILE A CA 1
ATOM 1133 C C . ILE A 1 139 ? 27.442 -13.729 1.234 1.00 82.31 139 ILE A C 1
ATOM 1135 O O . ILE A 1 139 ? 28.157 -13.874 2.228 1.00 82.31 139 ILE A O 1
ATOM 1139 N N . SER A 1 140 ? 26.285 -14.380 1.104 1.00 80.88 140 SER A N 1
ATOM 1140 C CA . SER A 1 140 ? 25.840 -15.375 2.082 1.00 80.88 140 SER A CA 1
ATOM 1141 C C . SER A 1 140 ? 26.888 -16.481 2.229 1.00 80.88 140 SER A C 1
ATOM 1143 O O . SER A 1 140 ? 27.293 -17.094 1.244 1.00 80.88 140 SER A O 1
ATOM 1145 N N . GLY A 1 141 ? 27.331 -16.733 3.462 1.00 78.06 141 GLY A N 1
ATOM 1146 C CA . GLY A 1 141 ? 28.377 -17.715 3.749 1.00 78.06 141 GLY A CA 1
ATOM 1147 C C . GLY A 1 141 ? 29.811 -17.183 3.686 1.00 78.06 141 GLY A C 1
ATOM 1148 O O . GLY A 1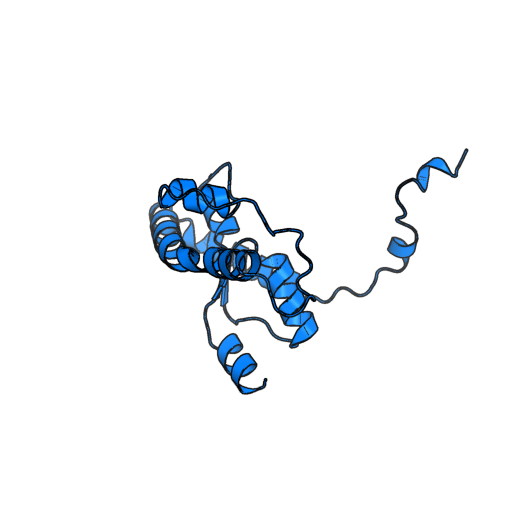 141 ? 30.713 -17.961 3.970 1.00 78.06 141 GLY A O 1
ATOM 1149 N N . TRP A 1 142 ? 30.031 -15.888 3.412 1.00 78.25 142 TRP A N 1
ATOM 1150 C CA . TRP A 1 142 ? 31.363 -15.261 3.455 1.00 78.25 142 TRP A CA 1
ATOM 1151 C C . TRP A 1 142 ? 32.1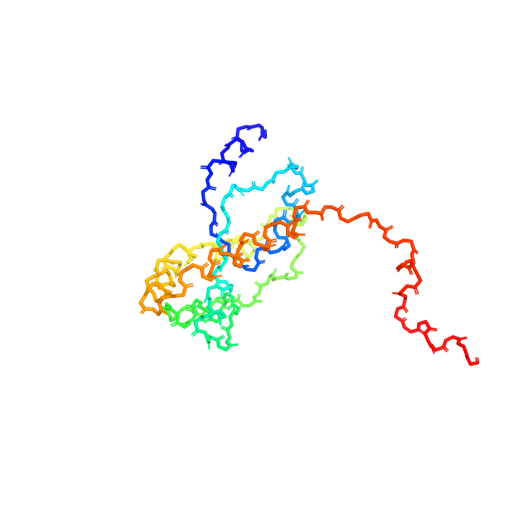10 -15.535 4.771 1.00 78.25 142 TRP A C 1
ATOM 1153 O O . TRP A 1 142 ? 33.255 -15.965 4.749 1.00 78.25 142 TRP A O 1
ATOM 1163 N N . GLY A 1 143 ? 31.431 -15.418 5.919 1.00 78.81 143 GLY A N 1
ATOM 1164 C CA . GLY A 1 143 ? 32.022 -15.700 7.238 1.00 78.81 143 GLY A CA 1
ATOM 1165 C C . GLY A 1 143 ? 32.418 -17.164 7.487 1.00 78.81 143 GLY A C 1
ATOM 1166 O O . GLY A 1 143 ? 32.876 -17.489 8.575 1.00 78.81 143 GLY A O 1
ATOM 1167 N N . LYS A 1 144 ? 32.217 -18.065 6.515 1.00 82.81 144 LYS A N 1
ATOM 1168 C CA . LYS A 1 144 ? 32.715 -19.450 6.549 1.00 82.81 144 LYS A CA 1
ATOM 1169 C C . LYS A 1 144 ? 34.038 -19.630 5.794 1.00 82.81 144 LYS A C 1
ATOM 1171 O O . LYS A 1 144 ? 34.563 -20.735 5.801 1.00 82.81 144 LYS A O 1
ATOM 1176 N N . LEU A 1 145 ? 34.537 -18.592 5.118 1.00 75.69 145 LEU A N 1
ATOM 1177 C CA . LEU A 1 145 ? 35.772 -18.634 4.327 1.00 75.69 145 LEU A CA 1
ATOM 1178 C C . LEU A 1 145 ? 37.031 -18.293 5.147 1.00 75.69 145 LEU A C 1
ATOM 1180 O O . LEU A 1 145 ? 38.132 -18.483 4.648 1.00 75.69 145 LEU A O 1
ATOM 1184 N N . GLU A 1 146 ? 36.884 -17.820 6.390 1.00 62.28 146 GLU A N 1
ATOM 1185 C CA . GLU A 1 146 ? 37.995 -17.496 7.308 1.00 62.28 146 GLU A CA 1
ATOM 1186 C C . GLU A 1 146 ? 38.419 -18.679 8.213 1.00 62.28 146 GLU A C 1
ATOM 1188 O O . GLU A 1 146 ? 38.874 -18.466 9.336 1.00 62.28 146 GLU A O 1
ATOM 1193 N N . GLN A 1 147 ? 38.266 -19.930 7.758 1.00 54.31 147 GLN A N 1
ATOM 1194 C CA . GLN A 1 147 ? 38.773 -21.127 8.458 1.00 54.31 147 GLN A CA 1
ATOM 1195 C C . GLN A 1 147 ? 39.870 -21.827 7.665 1.00 54.31 147 GLN A C 1
ATOM 1197 O O . GLN A 1 147 ? 39.653 -22.069 6.457 1.00 54.31 147 GLN A O 1
#

Secondary structure (DSSP, 8-state):
-HHHHHHHTTSEEEESSTHHHHHHHHHHHS---SEEEEHHHHHHHTT-S--SHHHHHHHHH--------TTS-TT-SSPPHHHHHHHHHHHHTHHHHHHHHHHHHHHTT-HHHHHHHHHHHHHHHH------GGGGG--TTGGGS--